Protein AF-A0AAW9L781-F1 (afdb_monomer_lite)

Radius of gyration: 13.23 Å; chains: 1; bounding box: 32×25×31 Å

Secondary structure (DSSP, 8-state):
---PPEEE-SSS-EEE---HHHHHHTTSEESSTT--EESSS--EEEEEEEETTEEEEEEE---

Sequence (63 aa):
MPINKLRTLDGTSFGVTVPKDDLRLEGFIEGEGDDTELVEDEVQMHIQRVGDGKWEMTALGDE

pLDDT: mean 79.66, std 8.02, range [49.31, 89.0]

Structure (mmCIF, N/CA/C/O backbone):
data_AF-A0AAW9L781-F1
#
_entry.id   AF-A0AAW9L781-F1
#
loop_
_atom_site.group_PDB
_atom_site.id
_atom_site.type_symbol
_atom_site.label_atom_id
_atom_site.label_alt_id
_atom_site.label_comp_id
_atom_site.label_asym_id
_atom_site.label_entity_id
_atom_site.label_seq_id
_atom_site.pdbx_PDB_ins_code
_atom_site.Cartn_x
_atom_site.Cartn_y
_atom_site.Cartn_z
_atom_site.occupancy
_atom_site.B_iso_or_equiv
_atom_site.auth_seq_id
_atom_site.auth_comp_id
_atom_site.auth_asym_id
_atom_site.auth_atom_id
_atom_site.pdbx_PDB_model_num
ATOM 1 N N . MET A 1 1 ? -8.358 -13.696 -3.565 1.00 54.03 1 MET A N 1
ATOM 2 C CA . MET A 1 1 ? -8.088 -12.335 -3.062 1.00 54.03 1 MET A CA 1
ATOM 3 C C . MET A 1 1 ? -6.730 -12.352 -2.387 1.00 54.03 1 MET A C 1
ATOM 5 O O . MET A 1 1 ? -6.579 -13.122 -1.441 1.00 54.03 1 MET A O 1
ATOM 9 N N . PRO A 1 2 ? -5.734 -11.616 -2.897 1.00 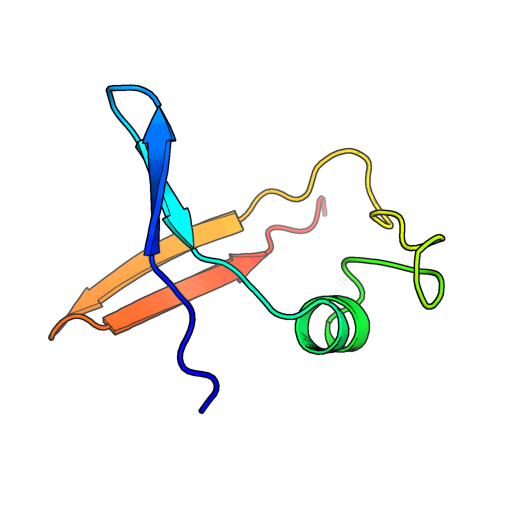60.25 2 PRO A N 1
ATOM 10 C CA . PRO A 1 2 ? -4.442 -11.509 -2.232 1.00 60.25 2 PRO A CA 1
ATOM 11 C C . PRO A 1 2 ? -4.625 -10.855 -0.854 1.00 60.25 2 PRO A C 1
ATOM 13 O O . PRO A 1 2 ? -5.331 -9.858 -0.714 1.00 60.25 2 PRO A O 1
ATOM 16 N N . ILE A 1 3 ? -4.037 -11.450 0.187 1.00 63.97 3 ILE A N 1
ATOM 17 C CA . ILE A 1 3 ? -3.980 -10.839 1.520 1.00 63.97 3 ILE A CA 1
ATOM 18 C C . ILE A 1 3 ? -2.794 -9.880 1.507 1.00 63.97 3 ILE A C 1
ATOM 20 O O . ILE A 1 3 ? -1.646 -10.289 1.685 1.00 63.97 3 ILE A O 1
ATOM 24 N N . ASN A 1 4 ? -3.079 -8.605 1.275 1.00 74.31 4 ASN A N 1
ATOM 25 C CA . ASN A 1 4 ? -2.066 -7.562 1.263 1.00 74.31 4 ASN A CA 1
ATOM 26 C C . ASN A 1 4 ? -1.703 -7.160 2.697 1.00 74.31 4 ASN A C 1
ATOM 28 O O . ASN A 1 4 ? -2.573 -6.973 3.550 1.00 74.31 4 ASN A O 1
ATOM 32 N N . LYS A 1 5 ? -0.403 -7.040 2.989 1.00 78.69 5 LYS A N 1
ATOM 33 C CA . LYS A 1 5 ? 0.065 -6.651 4.327 1.00 78.69 5 LYS A CA 1
ATOM 34 C C . LYS A 1 5 ? 0.064 -5.132 4.458 1.00 78.69 5 LYS A C 1
ATOM 36 O O . LYS A 1 5 ? 0.678 -4.454 3.632 1.00 78.69 5 LYS A O 1
ATOM 41 N N . LEU A 1 6 ? -0.560 -4.635 5.526 1.00 82.50 6 LEU A N 1
ATOM 42 C CA . LEU A 1 6 ? -0.400 -3.261 6.000 1.00 82.50 6 LEU A CA 1
ATOM 43 C C . LEU A 1 6 ? 0.915 -3.150 6.786 1.00 82.50 6 LEU A C 1
ATOM 45 O O . LEU A 1 6 ? 1.216 -4.010 7.616 1.00 82.50 6 LEU A O 1
ATOM 49 N N . ARG A 1 7 ? 1.701 -2.109 6.525 1.00 84.25 7 ARG A N 1
ATOM 50 C CA . ARG A 1 7 ? 2.978 -1.832 7.200 1.00 84.25 7 ARG A CA 1
ATOM 51 C C . ARG A 1 7 ? 3.077 -0.358 7.569 1.00 84.25 7 ARG A C 1
ATOM 53 O O . ARG A 1 7 ? 2.545 0.481 6.856 1.00 84.25 7 ARG A O 1
ATOM 60 N N . THR A 1 8 ? 3.766 -0.038 8.657 1.00 87.31 8 THR A N 1
ATOM 61 C CA . THR A 1 8 ? 4.139 1.350 8.967 1.00 87.31 8 THR A CA 1
ATOM 62 C C . THR A 1 8 ? 5.169 1.822 7.943 1.00 87.31 8 THR A C 1
ATOM 64 O O . THR A 1 8 ? 6.148 1.111 7.711 1.00 87.31 8 THR A O 1
ATOM 67 N N . LEU A 1 9 ? 4.937 2.977 7.319 1.00 85.75 9 LEU A N 1
ATOM 68 C CA . LEU A 1 9 ? 5.917 3.620 6.437 1.00 85.75 9 LEU A CA 1
ATOM 69 C C . LEU A 1 9 ? 6.706 4.676 7.216 1.00 85.75 9 LEU A C 1
ATOM 71 O O . LEU A 1 9 ? 7.933 4.658 7.212 1.00 85.75 9 LEU A O 1
ATOM 75 N N . ASP A 1 10 ? 5.996 5.533 7.951 1.00 87.38 10 ASP A N 1
ATOM 76 C CA . ASP A 1 10 ? 6.566 6.586 8.791 1.00 87.38 10 ASP A CA 1
ATOM 77 C C . ASP A 1 10 ? 5.711 6.828 10.051 1.00 87.38 10 ASP A C 1
ATOM 79 O O . ASP A 1 10 ? 4.770 6.088 10.339 1.00 87.38 10 ASP A O 1
ATOM 83 N N . GLY A 1 11 ? 6.051 7.855 10.840 1.00 88.88 11 GLY A N 1
ATOM 84 C CA . GLY A 1 11 ? 5.367 8.178 12.099 1.00 88.88 11 GLY A CA 1
ATOM 85 C C . GLY A 1 11 ? 3.905 8.619 11.952 1.00 88.88 11 GLY A C 1
ATOM 86 O O . GLY A 1 11 ? 3.207 8.748 12.955 1.00 88.88 11 GLY A O 1
ATOM 87 N N . THR A 1 12 ? 3.439 8.847 10.726 1.00 88.44 12 THR A N 1
ATOM 88 C CA . THR A 1 12 ? 2.088 9.324 10.418 1.00 88.44 12 THR A CA 1
ATOM 89 C C . THR A 1 12 ? 1.363 8.501 9.359 1.00 88.44 12 THR A C 1
ATOM 91 O O . THR A 1 12 ? 0.164 8.708 9.170 1.00 88.44 12 THR A O 1
ATOM 94 N N . SER A 1 13 ? 2.034 7.555 8.692 1.00 81.69 13 SER A N 1
ATOM 95 C CA . SER A 1 13 ? 1.450 6.829 7.566 1.00 81.69 13 SER A CA 1
ATOM 96 C C . SER A 1 13 ? 1.664 5.309 7.617 1.00 81.69 13 SER A C 1
ATOM 98 O O . SER A 1 13 ? 2.658 4.776 8.127 1.00 81.69 13 SER A O 1
ATOM 100 N N . PHE A 1 14 ? 0.685 4.595 7.060 1.00 84.31 14 PHE A N 1
ATOM 101 C CA . PHE A 1 14 ? 0.740 3.159 6.811 1.00 84.31 14 PHE A CA 1
ATOM 102 C C . PHE A 1 14 ? 0.608 2.907 5.309 1.00 84.31 14 PHE A C 1
ATOM 104 O O . PHE A 1 14 ? -0.182 3.558 4.633 1.00 84.31 14 PHE A O 1
ATOM 111 N N . GLY A 1 15 ? 1.355 1.931 4.805 1.00 83.50 15 GLY A N 1
ATOM 112 C CA . GLY A 1 15 ? 1.344 1.502 3.413 1.00 83.50 15 GLY A CA 1
ATOM 113 C C . GLY A 1 15 ? 0.766 0.104 3.265 1.00 83.50 15 GLY A C 1
ATOM 114 O O . GLY A 1 15 ? 0.952 -0.757 4.130 1.00 83.50 15 GLY A O 1
ATOM 115 N N . VAL A 1 16 ? 0.093 -0.137 2.146 1.00 83.12 16 VAL A N 1
ATOM 116 C CA . VAL A 1 16 ? -0.314 -1.473 1.710 1.00 83.12 16 VAL A CA 1
ATOM 117 C C . VAL A 1 16 ? 0.698 -1.994 0.696 1.00 83.12 16 VAL A C 1
ATOM 119 O O . VAL A 1 16 ? 1.238 -1.237 -0.103 1.00 83.12 16 VAL A O 1
ATOM 122 N N . THR A 1 17 ? 0.981 -3.292 0.741 1.00 83.12 17 THR A N 1
ATOM 123 C CA . THR A 1 17 ? 1.771 -3.933 -0.317 1.00 83.12 17 THR A CA 1
ATOM 124 C C . THR A 1 17 ? 0.873 -4.486 -1.395 1.00 83.12 17 THR A C 1
ATOM 126 O O . THR A 1 17 ? -0.031 -5.252 -1.082 1.00 83.12 17 THR A O 1
ATOM 129 N N . VAL A 1 18 ? 1.157 -4.131 -2.644 1.00 81.19 18 VAL A N 1
ATOM 130 C CA . VAL A 1 18 ? 0.506 -4.703 -3.821 1.00 81.19 18 VAL A CA 1
ATOM 131 C C . VAL A 1 18 ? 1.515 -5.624 -4.521 1.00 81.19 18 VAL A C 1
ATOM 133 O O . VAL A 1 18 ? 2.685 -5.245 -4.645 1.00 81.19 18 VAL A O 1
ATOM 1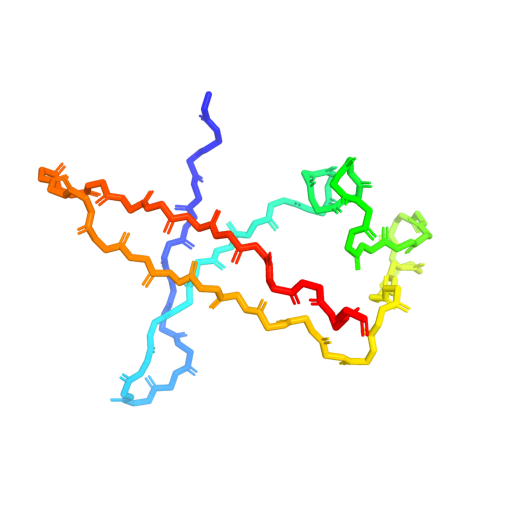36 N N . PRO A 1 19 ? 1.132 -6.851 -4.913 1.00 83.88 19 PRO A N 1
ATOM 137 C CA . PRO A 1 19 ? 2.005 -7.737 -5.677 1.00 83.88 19 PRO A CA 1
ATOM 138 C C . PRO A 1 19 ? 2.425 -7.091 -7.002 1.00 83.88 19 PRO A C 1
ATOM 140 O O . PRO A 1 19 ? 1.591 -6.503 -7.687 1.00 83.88 19 PRO A O 1
ATOM 143 N N . LYS A 1 20 ? 3.698 -7.253 -7.393 1.00 84.00 20 LYS A N 1
ATOM 144 C CA . LYS A 1 20 ? 4.214 -6.731 -8.671 1.00 84.00 20 LYS A CA 1
ATOM 145 C C . LYS A 1 20 ? 3.399 -7.235 -9.868 1.00 84.00 20 LYS A C 1
ATOM 147 O O . LYS A 1 20 ? 3.108 -6.459 -10.763 1.00 84.00 20 LYS A O 1
ATOM 152 N N . ASP A 1 21 ? 2.994 -8.504 -9.869 1.00 84.62 21 ASP A N 1
ATOM 153 C CA . ASP A 1 21 ? 2.185 -9.070 -10.956 1.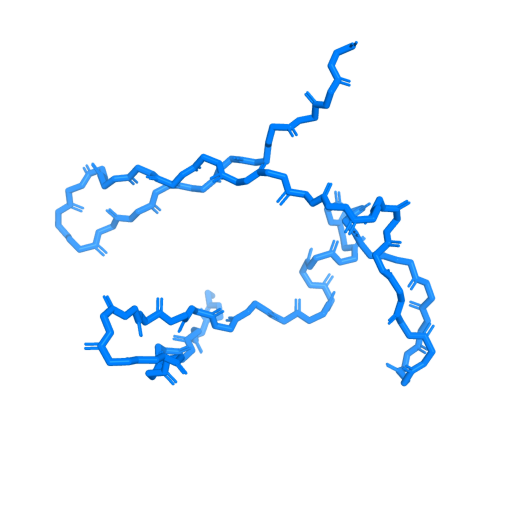00 84.62 21 ASP A CA 1
ATOM 154 C C . ASP A 1 21 ? 0.838 -8.361 -11.144 1.00 84.62 21 ASP A C 1
ATOM 156 O O . ASP A 1 21 ? 0.418 -8.165 -12.277 1.00 84.62 21 ASP A O 1
ATOM 160 N N . ASP A 1 22 ? 0.195 -7.932 -10.055 1.00 83.38 22 ASP A N 1
ATOM 161 C CA . ASP A 1 22 ? -1.086 -7.211 -10.099 1.00 83.38 22 ASP A CA 1
ATOM 162 C C . ASP A 1 22 ? -0.892 -5.824 -10.730 1.00 83.38 22 ASP A C 1
ATOM 164 O O . ASP A 1 22 ? -1.584 -5.450 -11.669 1.00 83.38 22 ASP A O 1
ATOM 168 N N . LEU A 1 23 ? 0.141 -5.101 -10.287 1.00 83.25 23 LEU A N 1
ATOM 169 C CA . LEU A 1 23 ? 0.504 -3.796 -10.847 1.00 83.25 23 LEU A CA 1
ATOM 170 C C . LEU A 1 23 ? 0.937 -3.886 -12.320 1.00 83.25 23 LEU A C 1
ATOM 172 O O . LEU A 1 23 ? 0.667 -2.969 -13.089 1.00 83.25 23 LEU A O 1
ATOM 176 N N . ARG A 1 24 ? 1.601 -4.980 -12.719 1.00 84.94 24 ARG A N 1
ATOM 177 C CA . ARG A 1 24 ? 2.008 -5.225 -14.111 1.00 84.94 24 ARG A CA 1
ATOM 178 C C . ARG A 1 24 ? 0.800 -5.512 -15.002 1.00 84.94 24 ARG A C 1
ATOM 180 O O . ARG A 1 24 ? 0.755 -5.025 -16.125 1.00 84.94 24 ARG A O 1
ATOM 187 N N . LEU A 1 25 ? -0.171 -6.291 -14.515 1.00 83.69 25 LEU A N 1
ATOM 188 C CA . LEU A 1 25 ? -1.421 -6.567 -15.237 1.00 83.69 25 LEU A CA 1
ATOM 189 C C . LEU A 1 25 ? -2.211 -5.287 -15.521 1.00 83.69 25 LEU A C 1
ATOM 191 O O . LEU A 1 25 ? -2.773 -5.152 -16.605 1.00 83.69 25 LEU A O 1
ATOM 195 N N . GLU A 1 26 ? -2.200 -4.351 -14.576 1.00 80.44 26 GLU A N 1
ATOM 196 C CA . GLU A 1 26 ? -2.852 -3.046 -14.711 1.00 80.44 26 GLU A CA 1
ATOM 197 C C . GLU A 1 26 ? -2.004 -2.022 -15.494 1.00 80.44 26 GLU A C 1
ATOM 199 O O . GLU A 1 26 ? -2.472 -0.922 -15.772 1.00 80.44 26 GLU A O 1
ATOM 204 N N . GLY A 1 27 ? -0.769 -2.371 -15.876 1.00 82.62 27 GLY A N 1
ATOM 205 C CA . GLY A 1 27 ? 0.110 -1.517 -16.679 1.00 82.62 27 GLY A CA 1
ATOM 206 C C . GLY A 1 27 ? 0.824 -0.400 -15.910 1.00 82.62 27 GLY A C 1
ATOM 207 O O . GLY A 1 27 ? 1.368 0.496 -16.543 1.00 82.62 27 GLY A O 1
ATOM 208 N N . PHE A 1 28 ? 0.862 -0.441 -14.573 1.00 82.75 28 PHE A N 1
ATOM 209 C CA . PHE A 1 28 ? 1.572 0.566 -13.763 1.00 82.75 28 PHE A CA 1
ATOM 210 C C . PHE A 1 28 ? 3.083 0.358 -13.715 1.00 82.75 28 PHE A C 1
ATOM 212 O O . PHE A 1 28 ? 3.835 1.295 -13.452 1.00 82.75 28 PHE A O 1
ATOM 219 N N . ILE A 1 29 ? 3.528 -0.882 -13.909 1.00 86.19 29 ILE A N 1
ATOM 220 C CA . ILE A 1 29 ? 4.944 -1.244 -13.913 1.00 86.19 29 ILE A CA 1
ATOM 221 C C . ILE A 1 29 ? 5.277 -2.078 -15.148 1.00 86.19 29 ILE A C 1
ATOM 223 O O . ILE A 1 29 ? 4.488 -2.928 -15.568 1.00 86.19 29 ILE A O 1
ATOM 227 N N . GLU A 1 30 ? 6.474 -1.875 -15.684 1.00 84.44 30 GLU A N 1
ATOM 228 C CA . GLU A 1 30 ? 7.053 -2.642 -16.783 1.00 84.44 30 GLU A CA 1
ATOM 229 C C . GLU A 1 30 ? 8.335 -3.369 -16.351 1.00 84.44 30 GLU A C 1
ATOM 231 O O . GLU A 1 30 ? 8.870 -3.148 -15.264 1.00 84.44 30 GLU A O 1
ATOM 236 N N . GLY A 1 31 ? 8.794 -4.311 -17.176 1.00 83.31 31 GLY A N 1
ATOM 237 C CA . GLY A 1 31 ? 9.941 -5.172 -16.865 1.00 83.31 31 GLY A CA 1
ATOM 238 C C . GLY A 1 31 ? 9.591 -6.403 -16.017 1.00 83.31 31 GLY A C 1
ATOM 239 O O . GLY A 1 31 ? 8.468 -6.556 -15.527 1.00 83.31 31 GLY A O 1
ATOM 240 N N . GLU A 1 32 ? 10.546 -7.323 -15.858 1.00 80.69 32 GLU A N 1
ATOM 241 C CA . GLU A 1 32 ? 10.388 -8.613 -15.164 1.00 80.69 32 GLU A CA 1
ATOM 242 C C . GLU A 1 32 ? 11.415 -8.790 -14.034 1.00 80.69 32 GLU A C 1
ATOM 244 O O . GLU A 1 32 ? 12.514 -8.251 -14.076 1.00 80.69 32 GLU A O 1
ATOM 249 N N . GLY A 1 33 ? 11.060 -9.571 -13.007 1.00 74.81 33 GLY A N 1
ATOM 250 C CA . GLY A 1 33 ? 11.978 -9.911 -11.913 1.00 74.81 33 GLY A CA 1
ATOM 251 C C . GLY A 1 33 ? 12.385 -8.725 -11.027 1.00 74.81 33 GLY A C 1
ATOM 252 O O . GLY A 1 33 ? 11.540 -8.083 -10.387 1.00 74.81 33 GLY A O 1
ATOM 253 N N . ASP A 1 34 ? 13.691 -8.494 -10.923 1.00 76.75 34 ASP A N 1
ATOM 254 C CA . ASP 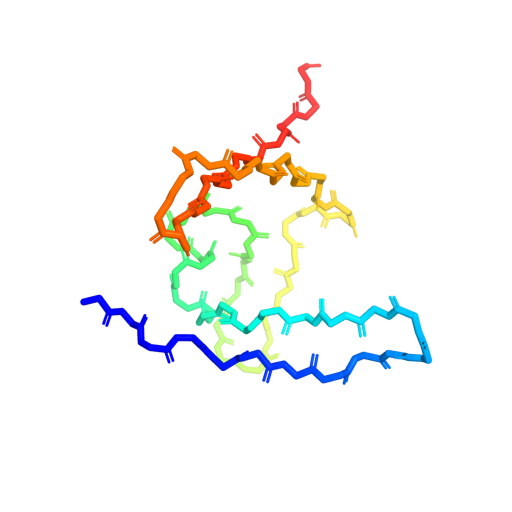A 1 34 ? 14.275 -7.381 -10.170 1.00 76.75 34 ASP A CA 1
ATOM 255 C C . ASP A 1 34 ? 14.330 -6.087 -11.002 1.00 76.75 34 ASP A C 1
ATOM 257 O O . ASP A 1 34 ? 14.205 -5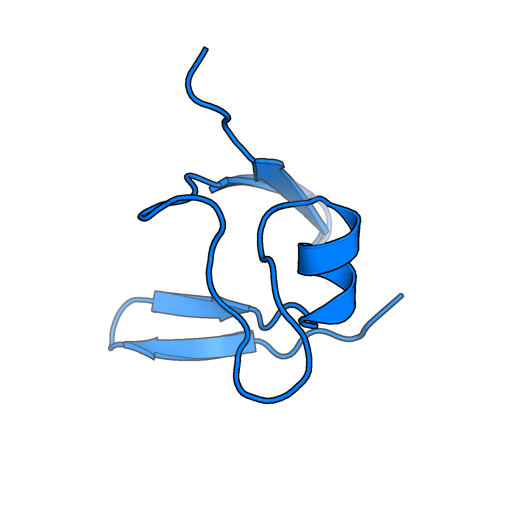.009 -10.426 1.00 76.75 34 ASP A O 1
ATOM 261 N N . ASP A 1 35 ? 14.372 -6.188 -12.334 1.00 79.00 35 ASP A N 1
ATOM 262 C CA . ASP A 1 35 ? 14.389 -5.075 -13.298 1.00 79.00 35 ASP A CA 1
ATOM 263 C C . ASP A 1 35 ? 12.977 -4.526 -13.577 1.00 79.00 35 ASP A C 1
ATOM 265 O O . ASP A 1 35 ? 12.575 -4.311 -14.716 1.00 79.00 35 ASP A O 1
ATOM 269 N N . THR A 1 36 ? 12.166 -4.388 -12.526 1.00 80.88 36 THR A N 1
ATOM 270 C CA . THR A 1 36 ? 10.798 -3.868 -12.638 1.00 80.88 36 THR A CA 1
ATOM 271 C C . THR A 1 36 ? 10.769 -2.384 -12.302 1.00 80.88 36 THR A C 1
ATOM 273 O O . THR A 1 36 ? 11.128 -2.012 -11.183 1.00 80.88 36 THR A O 1
ATOM 276 N N . GLU A 1 37 ? 10.282 -1.570 -13.230 1.00 83.31 37 GLU A N 1
ATOM 277 C CA . GLU A 1 37 ? 10.223 -0.110 -13.127 1.00 83.31 37 GLU A CA 1
ATOM 278 C C . GLU A 1 37 ? 8.773 0.369 -13.251 1.00 83.31 37 GLU A C 1
ATOM 280 O O . GLU A 1 37 ? 7.929 -0.333 -13.807 1.00 83.31 37 GLU A O 1
ATOM 285 N N . LEU A 1 38 ? 8.454 1.538 -12.691 1.00 81.50 38 LEU A N 1
ATOM 286 C CA . LEU A 1 38 ? 7.161 2.172 -12.952 1.00 81.50 38 LEU A CA 1
ATOM 287 C C . LEU A 1 38 ? 7.147 2.680 -14.396 1.00 81.50 38 LEU A C 1
ATOM 289 O O . LEU A 1 38 ? 8.145 3.226 -14.860 1.00 81.50 38 LEU A O 1
ATOM 293 N N . VAL A 1 39 ? 6.016 2.514 -15.081 1.00 81.31 39 VAL A N 1
ATOM 294 C CA . VAL A 1 39 ? 5.831 3.063 -16.438 1.00 81.31 39 VAL A CA 1
ATOM 295 C C . VAL A 1 39 ? 5.830 4.598 -16.401 1.00 81.31 39 VAL A C 1
ATOM 297 O O . VAL A 1 39 ? 6.285 5.253 -17.337 1.00 81.31 39 VAL A O 1
ATOM 300 N N . GLU A 1 40 ? 5.366 5.177 -15.291 1.00 79.38 40 GLU A N 1
ATOM 301 C CA . GLU A 1 40 ? 5.362 6.616 -15.019 1.00 79.38 40 GLU A CA 1
ATOM 302 C C . GLU A 1 40 ? 6.195 6.924 -13.766 1.00 79.38 40 GLU A C 1
ATOM 304 O O . GLU A 1 40 ? 6.209 6.139 -12.820 1.00 79.38 40 GLU A O 1
ATOM 309 N N . ASP A 1 41 ? 6.874 8.077 -13.725 1.00 70.69 41 ASP A N 1
ATOM 310 C CA . ASP A 1 41 ? 7.716 8.473 -12.576 1.00 70.69 41 ASP A CA 1
ATOM 311 C C . ASP A 1 41 ? 6.896 8.576 -11.269 1.00 70.69 41 ASP A C 1
ATOM 313 O O . ASP A 1 41 ? 7.384 8.264 -10.181 1.00 70.69 41 ASP A O 1
ATOM 317 N N . GLU A 1 42 ? 5.609 8.930 -11.388 1.00 74.00 42 GLU A N 1
ATOM 318 C CA . GLU A 1 42 ? 4.630 8.956 -10.303 1.00 74.00 42 GLU A CA 1
ATOM 319 C C . GLU A 1 42 ? 3.265 8.459 -10.805 1.00 74.00 42 GLU A C 1
ATOM 321 O O . GLU A 1 42 ? 2.779 8.912 -11.834 1.00 74.00 42 GLU A O 1
ATOM 326 N N . VAL A 1 43 ? 2.616 7.570 -10.044 1.00 72.81 43 VAL A N 1
ATOM 327 C CA . VAL A 1 43 ? 1.218 7.167 -10.274 1.00 72.81 43 VAL A CA 1
ATOM 328 C C . VAL A 1 43 ? 0.370 7.679 -9.118 1.00 72.81 43 VAL A C 1
ATOM 330 O O . VAL A 1 43 ? 0.523 7.241 -7.971 1.00 72.81 43 VAL A O 1
ATOM 333 N N . GLN A 1 44 ? -0.553 8.595 -9.406 1.00 77.12 44 GLN A N 1
ATOM 334 C CA . GLN A 1 44 ? -1.471 9.120 -8.401 1.00 77.12 44 GLN A CA 1
ATOM 335 C C . GLN A 1 44 ? -2.650 8.167 -8.208 1.00 77.12 44 GLN A C 1
ATOM 337 O O . GLN A 1 44 ? -3.357 7.802 -9.142 1.00 77.12 44 GLN A O 1
ATOM 342 N N . MET A 1 45 ? -2.879 7.754 -6.963 1.00 79.25 45 MET A N 1
ATOM 343 C CA . MET A 1 45 ? -3.922 6.789 -6.615 1.00 79.25 45 MET A CA 1
ATOM 344 C C . MET A 1 45 ? -5.001 7.485 -5.790 1.00 79.25 45 MET A C 1
ATOM 346 O O . MET A 1 45 ? -4.743 7.969 -4.686 1.00 79.25 45 MET A O 1
ATOM 350 N N . HIS A 1 46 ? -6.234 7.489 -6.286 1.00 80.56 46 HIS A N 1
ATOM 351 C CA . HIS A 1 46 ? -7.393 7.880 -5.500 1.00 80.56 46 HIS A CA 1
ATOM 352 C C . HIS A 1 46 ? -7.844 6.699 -4.636 1.00 80.56 46 HIS A C 1
ATOM 354 O O . HIS A 1 46 ? -8.263 5.661 -5.147 1.00 80.56 46 HIS A O 1
ATOM 360 N N . ILE A 1 47 ? -7.748 6.850 -3.314 1.00 81.62 47 ILE A N 1
ATOM 361 C CA . ILE A 1 47 ? -8.090 5.805 -2.343 1.00 81.62 47 ILE A CA 1
ATOM 362 C C . ILE A 1 47 ? -9.274 6.285 -1.502 1.00 81.62 47 ILE A C 1
ATOM 364 O O . ILE A 1 47 ? -9.138 7.212 -0.703 1.00 81.62 47 ILE A O 1
ATOM 368 N N . GLN A 1 48 ? -10.427 5.626 -1.637 1.00 84.50 48 GLN A N 1
ATOM 369 C CA . GLN A 1 48 ? -11.641 5.968 -0.895 1.00 84.50 48 GLN A CA 1
ATOM 370 C C . GLN A 1 48 ? -12.147 4.814 -0.028 1.00 84.50 48 GLN A C 1
ATOM 372 O O . GLN A 1 48 ? -12.147 3.648 -0.421 1.00 84.50 48 GLN A O 1
ATOM 377 N N . ARG A 1 49 ? -12.623 5.137 1.180 1.00 83.31 49 ARG A N 1
ATOM 378 C CA . ARG A 1 49 ? -13.270 4.162 2.065 1.00 83.31 49 ARG A CA 1
ATOM 379 C C . ARG A 1 49 ? -14.729 3.993 1.651 1.00 83.31 49 ARG A C 1
ATOM 381 O O . ARG A 1 49 ? -15.517 4.919 1.803 1.00 83.31 49 ARG A O 1
ATOM 388 N N . VAL A 1 50 ? -15.102 2.787 1.233 1.00 89.00 50 VAL A N 1
ATOM 389 C CA . VAL A 1 50 ? -16.469 2.462 0.776 1.00 89.00 50 VAL A CA 1
ATOM 390 C C . VAL A 1 50 ? -17.330 1.766 1.847 1.00 89.00 50 VAL A C 1
ATOM 392 O O . VAL A 1 50 ? -18.504 1.492 1.622 1.00 89.00 50 VAL A O 1
ATOM 395 N N . GLY A 1 51 ? -16.776 1.520 3.044 1.00 85.38 51 GLY A N 1
ATOM 396 C CA . GLY A 1 51 ? -17.498 1.000 4.221 1.00 85.38 51 GLY A CA 1
ATOM 397 C C . GLY A 1 51 ? -17.066 -0.408 4.644 1.00 85.38 51 GLY A C 1
ATOM 398 O O . GLY A 1 51 ? -16.385 -1.094 3.899 1.00 85.38 51 GLY A O 1
ATOM 399 N N . ASP A 1 52 ? -17.404 -0.833 5.867 1.00 83.75 52 ASP A N 1
ATOM 400 C CA . ASP A 1 52 ? -17.111 -2.183 6.409 1.00 83.75 52 ASP A CA 1
ATOM 401 C C . ASP A 1 52 ? -15.647 -2.657 6.247 1.00 83.75 52 ASP A C 1
ATOM 403 O O . ASP A 1 52 ? -15.355 -3.782 5.853 1.00 83.75 52 ASP A O 1
ATOM 407 N N . GLY A 1 53 ? -14.692 -1.749 6.474 1.00 80.62 53 GLY A N 1
ATOM 408 C CA . GLY A 1 53 ? -13.262 -2.037 6.290 1.00 80.62 53 GLY A CA 1
ATOM 409 C C . GLY A 1 53 ? -12.826 -2.199 4.828 1.00 80.62 53 GLY A C 1
ATOM 410 O O . GLY A 1 53 ? -11.674 -2.545 4.579 1.00 80.62 53 GLY A O 1
ATOM 411 N N . LYS A 1 54 ? -13.714 -1.922 3.868 1.00 80.25 54 LYS A N 1
ATOM 412 C CA . LYS A 1 54 ? -13.446 -1.955 2.432 1.00 80.25 54 LYS A CA 1
ATOM 413 C C . LYS A 1 54 ? -13.028 -0.586 1.926 1.00 80.25 54 LYS A C 1
ATOM 415 O O . LYS A 1 54 ? -13.543 0.457 2.348 1.00 80.25 54 LYS A O 1
ATOM 420 N N . TRP A 1 55 ? -12.105 -0.639 0.987 1.00 83.38 55 TRP A N 1
ATOM 421 C CA . TRP A 1 55 ? -11.540 0.503 0.303 1.00 83.38 55 TRP A CA 1
ATOM 422 C C . TRP A 1 55 ? -11.561 0.216 -1.188 1.00 83.38 55 TRP A C 1
ATOM 424 O O . TRP A 1 55 ? -11.397 -0.932 -1.599 1.00 83.38 55 TRP A O 1
ATOM 434 N N . GLU A 1 56 ? -11.790 1.262 -1.961 1.00 82.75 56 GLU A N 1
ATOM 435 C CA . GLU A 1 56 ? -11.683 1.251 -3.409 1.00 82.75 56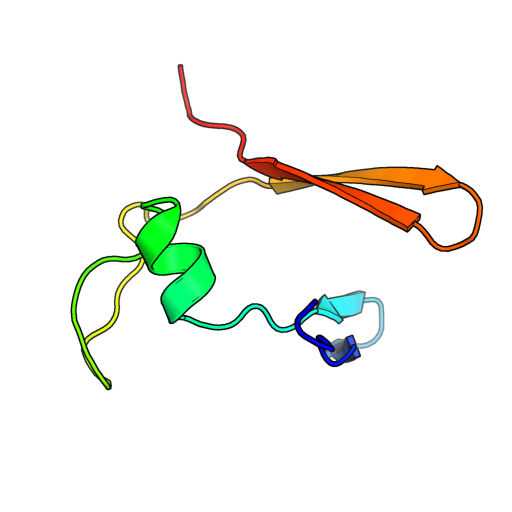 GLU A CA 1
ATOM 436 C C . GLU A 1 56 ? -10.496 2.127 -3.794 1.00 82.75 56 GLU A C 1
ATOM 438 O O . GLU A 1 56 ? -10.255 3.170 -3.177 1.00 82.75 56 GLU A O 1
ATOM 443 N N . MET A 1 57 ? -9.721 1.650 -4.760 1.00 81.75 57 MET A N 1
ATOM 444 C CA . MET A 1 57 ? -8.512 2.300 -5.237 1.00 81.75 57 MET A CA 1
ATOM 445 C C . MET A 1 57 ? -8.647 2.458 -6.746 1.00 81.75 57 MET A C 1
ATOM 447 O O . MET A 1 57 ? -8.925 1.479 -7.435 1.00 81.75 57 MET A O 1
ATOM 451 N N . THR A 1 58 ? -8.441 3.674 -7.235 1.00 83.62 58 THR A N 1
ATOM 452 C CA . THR A 1 58 ? -8.498 4.003 -8.659 1.00 83.62 58 THR A CA 1
ATOM 453 C C . THR A 1 58 ? -7.245 4.782 -9.011 1.00 83.62 58 THR A C 1
ATOM 455 O O . THR A 1 58 ? -6.965 5.797 -8.371 1.00 83.62 58 THR A O 1
ATOM 458 N N . ALA A 1 59 ? -6.488 4.330 -10.006 1.00 78.50 59 ALA A N 1
ATOM 459 C CA . ALA A 1 59 ? -5.406 5.145 -10.533 1.00 78.50 59 ALA A CA 1
ATOM 460 C C . ALA A 1 59 ? -5.979 6.334 -11.303 1.00 78.50 59 ALA A C 1
ATOM 462 O O . ALA A 1 59 ? -6.949 6.201 -12.051 1.00 78.50 59 ALA A O 1
ATOM 463 N N . LEU A 1 60 ? -5.385 7.495 -11.079 1.00 76.81 60 LEU A N 1
ATOM 464 C CA . LEU A 1 60 ? -5.643 8.700 -11.839 1.00 76.81 60 LEU A CA 1
ATOM 465 C C . LEU A 1 60 ? -4.572 8.740 -12.928 1.00 76.81 60 LEU A C 1
ATOM 467 O O . LEU A 1 60 ? -3.412 9.003 -12.627 1.00 76.81 60 LEU A O 1
ATOM 471 N N . GLY A 1 61 ? -4.946 8.396 -14.160 1.00 64.94 61 GLY A N 1
ATOM 472 C CA . GLY A 1 61 ? -4.103 8.699 -15.314 1.00 64.94 61 GLY A CA 1
ATOM 473 C C . GLY A 1 61 ? -4.163 10.199 -15.595 1.00 64.94 61 GLY A C 1
ATOM 474 O O . GLY A 1 61 ? -5.237 10.791 -15.457 1.00 64.94 61 GLY A O 1
ATOM 475 N N . ASP A 1 62 ? -3.030 10.800 -15.955 1.00 57.06 62 ASP A N 1
ATOM 476 C CA . ASP A 1 62 ? -2.998 12.153 -16.520 1.00 57.06 62 ASP A CA 1
ATOM 477 C C . ASP A 1 62 ? -3.747 12.097 -17.871 1.00 57.06 62 ASP A C 1
ATOM 479 O O . ASP A 1 62 ? -3.395 11.299 -18.744 1.00 57.06 62 ASP A O 1
ATOM 483 N N . GLU A 1 63 ? -4.858 12.834 -17.995 1.00 49.31 63 GLU A N 1
ATOM 484 C CA . GLU A 1 63 ? -5.671 12.918 -19.226 1.00 49.31 63 GLU A CA 1
ATOM 485 C C . GLU A 1 63 ? -4.917 13.559 -20.402 1.00 49.31 63 GLU A C 1
ATOM 487 O O . GLU A 1 63 ? -4.268 14.611 -20.201 1.00 49.31 63 GLU A O 1
#

Foldseek 3Di:
DDPWDWADPDPPDIDTDDDPVVCVVVPQWDDDDPPIDGPDPDWDWDWADPDPPDIDIDTDDDD